Protein 4DB5 (pdb70)

Foldseek 3Di:
DWKWKADLPPGGIDTVVPCDQAWAADDGQKIFGAAWAKKKKKWKWAWDPPDDDDFQWWKFWDKPRHGPDIDRDRPGIDMDIDIDGDDGGIMIGIGTSDPRGTDSNRIMMMMDGDDRDPVRD

Radius of gyration: 14.42 Å; Cα contacts (8 Å, |Δi|>4): 332; chains: 1; bounding box: 30×48×24 Å

Sequence (121 aa):
ACVAKFGPLPSKWQMMEPPKPSCVNNKISDWKLKILQNGLYIIYYGQVAPDPTYKKGFAPFEVQLCKKNKEAIQTTLTNNSKIQNLGGIYEFDDAGDIIELRRFNSDDQVLKNNTYWGIVLLVVTPQFSSS

InterPro domains:
  IPR006052 Tumour necrosis factor domain [PS50049] (84-210)
  IPR008983 Tumour necrosis factor-like domain superfamily [G3DSA:2.60.120.40] (93-217)
  IPR008983 Tumour necrosis factor-like domain superfamily [SSF49842] (99-210)
  IPR042380 Tumor necrosis factor ligand superfamily member 18 [PTHR15267] (40-217)

Organism: Oryctolagus cuniculus (NCBI:txid9986)

Structure (mmCIF, N/CA/C/O backbone):
data_4DB5
#
_entry.id   4DB5
#
_cell.length_a   127.047
_cell.length_b   127.047
_cell.length_c   127.047
_cell.angle_alpha   90.00
_cell.angle_beta   90.00
_cell.angle_gamma   90.00
#
_symmetry.space_group_name_H-M   'F 2 3'
#
loop_
_entity.id
_entity.type
_entity.pdbx_description
1 polymer 'Tumor necrosis factor ligand superfamily member 18'
2 non-polymer 2-[3-(2-HYDROXY-1,1-DIHYDROXYMETHYL-ETHYLAMINO)-PROPYLAMINO]-2-HYDROXYMETHYL-PROPANE-1,3-DIOL
3 water water
#
loop_
_atom_site.group_PDB
_atom_site.id
_atom_site.type_symbol
_atom_site.label_atom_id
_atom_site.label_alt_id
_atom_site.label_comp_id
_atom_site.label_asym_id
_atom_site.label_entity_id
_atom_site.label_seq_id
_atom_site.pdbx_PDB_ins_code
_atom_site.Cartn_x
_atom_site.Cartn_y
_atom_site.Cartn_z
_atom_site.occupancy
_atom_site.B_iso_or_equiv
_atom_site.auth_seq_id
_atom_site.auth_comp_id
_atom_site.auth_asym_id
_atom_site.auth_atom_id
_atom_site.pdbx_PDB_model_num
ATOM 1 N N . ALA A 1 5 ? -1.018 -10.401 -7.041 1.00 35.31 5 ALA A N 1
ATOM 2 C CA . ALA A 1 5 ? -0.219 -11.092 -8.046 1.00 38.13 5 ALA A CA 1
ATOM 3 C C . ALA A 1 5 ? -1.085 -11.953 -8.964 1.00 37.21 5 ALA A C 1
ATOM 4 O O . ALA A 1 5 ? -2.285 -12.108 -8.744 1.00 41.01 5 ALA A O 1
ATOM 6 N N . CYS A 1 6 ? -0.465 -12.502 -10.002 1.00 17.90 6 CYS A N 1
ATOM 7 C CA . CYS A 1 6 ? -1.131 -13.440 -10.901 1.00 16.45 6 CYS A CA 1
ATOM 8 C C . CYS A 1 6 ? -0.158 -14.549 -11.261 1.00 14.98 6 CYS A C 1
ATOM 9 O O . CYS A 1 6 ? 0.826 -14.319 -11.980 1.00 14.76 6 CYS A O 1
ATOM 12 N N . VAL A 1 7 ? -0.428 -15.742 -10.751 1.00 13.37 7 VAL A N 1
ATOM 13 C CA . VAL A 1 7 ? 0.458 -16.884 -10.937 1.00 11.87 7 VAL A CA 1
ATOM 14 C C . VAL A 1 7 ? -0.340 -18.136 -11.290 1.00 11.20 7 VAL A C 1
ATOM 15 O O . VAL A 1 7 ? -1.506 -18.266 -10.908 1.00 12.90 7 VAL A O 1
ATOM 19 N N . ALA A 1 8 ? 0.275 -19.060 -12.020 1.00 9.87 8 ALA A N 1
ATOM 20 C CA . ALA A 1 8 ? -0.377 -20.320 -12.351 1.00 9.35 8 ALA A CA 1
ATOM 21 C C . ALA A 1 8 ? 0.674 -21.405 -12.447 1.00 10.95 8 ALA A C 1
ATOM 22 O O . ALA A 1 8 ? 1.813 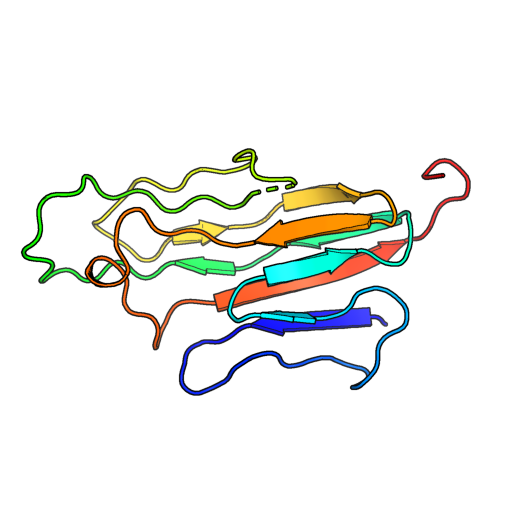-21.128 -12.799 1.00 12.60 8 ALA A O 1
ATOM 24 N N . LYS A 1 9 ? 0.284 -22.629 -12.118 1.00 9.32 9 LYS A N 1
ATOM 25 C CA . LYS A 1 9 ? 1.164 -23.786 -12.225 1.00 10.08 9 LYS A CA 1
ATOM 26 C C . LYS A 1 9 ? 0.352 -24.972 -12.711 1.00 7.94 9 LYS A C 1
ATOM 27 O O . LYS A 1 9 ? -0.764 -25.212 -12.239 1.00 9.84 9 LYS A O 1
ATOM 33 N N . PHE A 1 10 ? 0.902 -25.713 -13.661 1.00 9.17 10 PHE A N 1
ATOM 34 C CA . PHE A 1 10 ? 0.298 -26.984 -14.031 1.00 10.24 10 PHE A CA 1
ATOM 35 C C . PHE A 1 10 ? 1.137 -28.131 -13.507 1.00 9.83 10 PHE A C 1
ATOM 36 O O . PHE A 1 10 ? 2.340 -28.203 -13.774 1.00 10.10 10 PHE A O 1
ATOM 44 N N . GLY A 1 11 ? 0.494 -29.041 -12.787 1.00 9.69 11 GLY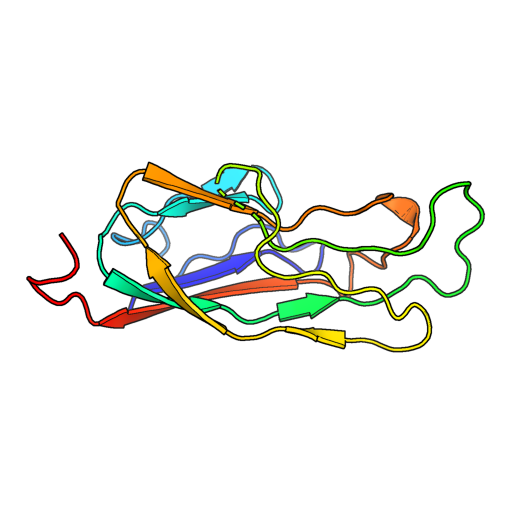 A N 1
ATOM 45 C CA . GLY A 1 11 ? 1.174 -30.220 -12.282 1.00 11.53 11 GLY A CA 1
ATOM 46 C C . GLY A 1 11 ? 1.977 -29.969 -11.015 1.00 12.20 11 GLY A C 1
ATOM 47 O O . GLY A 1 11 ? 1.852 -28.920 -10.379 1.00 12.45 11 GLY A O 1
ATOM 48 N N . PRO A 1 12 ? 2.798 -30.948 -10.610 1.00 11.68 12 PRO A N 1
ATOM 49 C CA . PRO A 1 12 ? 2.889 -32.267 -11.244 1.00 10.47 12 PRO A CA 1
ATOM 50 C C . PRO A 1 12 ? 1.618 -33.084 -11.019 1.00 12.63 12 PRO A C 1
ATOM 51 O O . PRO A 1 12 ? 0.900 -32.849 -10.034 1.00 13.13 12 PRO A O 1
ATOM 55 N N . LEU A 1 13 ? 1.337 -34.020 -11.923 1.00 12.37 13 LEU A N 1
ATOM 56 C CA . LEU A 1 13 ? 0.170 -34.883 -11.762 1.00 14.43 13 LEU A CA 1
ATOM 57 C C . LEU A 1 13 ? 0.291 -35.573 -10.404 1.00 16.83 13 LEU A C 1
ATOM 58 O O . LEU A 1 13 ? 1.392 -35.910 -9.972 1.00 18.10 13 LEU A O 1
ATOM 63 N N . PRO A 1 14 ? -0.840 -35.794 -9.718 1.00 17.07 14 PRO A N 1
ATO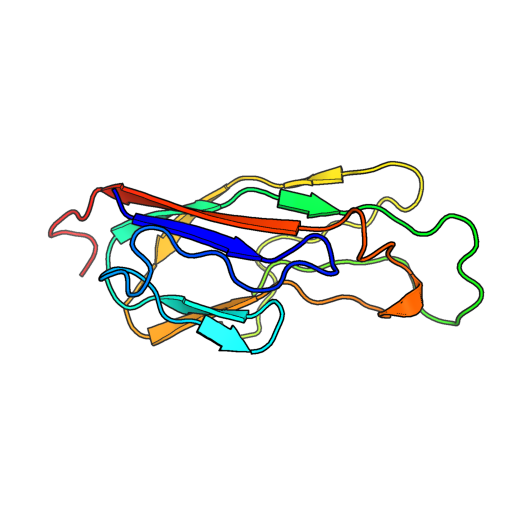M 64 C CA . PRO A 1 14 ? -2.217 -35.616 -10.197 1.00 17.79 14 PRO A CA 1
ATOM 65 C C . PRO A 1 14 ? -2.770 -34.191 -10.146 1.00 14.32 14 PRO A C 1
ATOM 66 O O . PRO A 1 14 ? -3.925 -34.005 -10.536 1.00 19.57 14 PRO A O 1
ATOM 70 N N . SER A 1 15 ? -1.991 -33.218 -9.682 1.00 14.31 15 SER A N 1
ATOM 71 C CA . SER A 1 15 ? -2.453 -31.834 -9.747 1.00 12.80 15 SER A CA 1
ATOM 72 C C . SER A 1 15 ? -2.535 -31.378 -11.199 1.00 13.46 15 SER A C 1
ATOM 73 O O . SER A 1 15 ? -1.686 -31.739 -12.027 1.00 13.79 15 SER A O 1
ATOM 76 N N . LYS A 1 16 ? -3.572 -30.606 -11.509 1.00 14.13 16 LYS A N 1
ATOM 77 C CA . LYS A 1 16 ? -3.750 -30.034 -12.842 1.00 12.47 16 LYS A CA 1
ATOM 78 C C . LYS A 1 16 ? -3.422 -28.540 -12.782 1.00 12.29 16 LYS A C 1
ATOM 79 O O . LYS A 1 16 ? -2.379 -28.167 -12.259 1.00 11.98 16 LYS A O 1
ATOM 85 N N . TRP A 1 17 ? -4.286 -27.681 -13.308 1.00 11.58 17 TRP A N 1
ATOM 86 C CA . TRP A 1 17 ? -4.012 -26.246 -13.248 1.00 11.02 17 TRP A CA 1
ATOM 87 C C . TRP A 1 17 ? -4.327 -25.696 -11.868 1.00 11.43 17 TRP A C 1
ATOM 88 O O . TRP A 1 17 ? -5.410 -25.920 -11.333 1.00 15.36 17 TRP A O 1
ATOM 99 N N . GLN A 1 18 ? -3.359 -24.983 -11.305 1.00 10.53 18 GLN A N 1
ATOM 100 C CA . GLN A 1 18 ? -3.485 -24.330 -10.012 1.00 10.32 18 GLN A CA 1
ATOM 101 C C . GLN A 1 18 ? -3.259 -22.846 -10.266 1.00 10.66 18 GLN A C 1
ATOM 102 O O . GLN A 1 18 ? -2.155 -22.419 -10.602 1.00 11.79 18 GLN A O 1
ATOM 108 N N A MET A 1 19 ? -4.309 -22.064 -10.082 0.40 12.20 19 MET A N 1
ATOM 109 N N B MET A 1 19 ? -4.323 -22.061 -10.158 0.60 12.38 19 MET A N 1
ATOM 110 C CA A MET A 1 19 ? -4.286 -20.661 -10.448 0.40 13.11 19 MET A CA 1
ATOM 111 C CA B MET A 1 19 ? -4.244 -20.635 -10.458 0.60 12.34 19 MET A CA 1
ATOM 112 C C A MET A 1 19 ? -4.495 -19.830 -9.194 0.40 12.61 19 MET A C 1
ATOM 113 C C B MET A 1 19 ? -4.511 -19.811 -9.219 0.60 12.17 19 MET A C 1
ATOM 114 O O A MET A 1 19 ? -5.360 -20.144 -8.377 0.40 14.95 19 MET A O 1
ATOM 115 O O B MET A 1 19 ? -5.438 -20.095 -8.458 0.60 12.89 19 MET A O 1
ATOM 124 N N . GLU A 1 20 ? -3.692 -18.784 -9.028 1.00 12.41 20 GLU A N 1
ATOM 125 C CA . GLU A 1 20 ? -3.831 -17.879 -7.890 1.00 15.23 20 GLU A CA 1
ATOM 126 C C . GLU A 1 20 ? -3.769 -16.438 -8.395 1.00 14.72 20 GLU A C 1
ATOM 127 O O . GLU A 1 20 ? -2.747 -16.011 -8.930 1.00 14.43 20 GLU A O 1
ATOM 133 N N . PRO A 1 21 ? -4.876 -15.692 -8.284 1.00 16.26 21 PRO A N 1
ATOM 134 C CA . PRO A 1 21 ? -6.179 -16.122 -7.769 1.00 17.45 21 PRO A CA 1
ATOM 135 C C . PRO A 1 21 ? -6.840 -17.132 -8.707 1.00 16.93 21 PRO A C 1
ATOM 136 O O . PRO A 1 21 ? -6.424 -17.246 -9.850 1.00 18.84 21 PRO A O 1
ATOM 140 N N . PRO A 1 22 ? -7.846 -17.880 -8.214 1.00 16.67 22 PRO A N 1
ATOM 141 C CA . PRO A 1 22 ? -8.472 -19.005 -8.924 1.00 19.71 22 PRO A CA 1
ATOM 142 C C . PRO A 1 22 ? -9.028 -18.695 -10.306 1.00 27.53 22 PRO A C 1
ATOM 143 O O . PRO A 1 22 ? -9.028 -19.575 -11.167 1.00 39.63 22 PRO A O 1
ATOM 147 N N . LYS A 1 23 ? -9.542 -17.487 -10.492 1.00 24.84 23 LYS A N 1
ATOM 148 C CA . LYS A 1 23 ? -9.886 -17.005 -11.825 1.00 32.00 23 LYS A CA 1
ATOM 149 C C . LYS A 1 23 ? -9.071 -15.744 -12.100 1.00 26.81 23 LYS A C 1
ATOM 150 O O . LYS A 1 23 ? -9.562 -14.623 -11.949 1.00 33.39 23 LYS A O 1
ATOM 156 N N . PRO A 1 24 ? -7.803 -15.927 -12.496 1.00 29.15 24 PRO A N 1
ATOM 157 C CA . PRO A 1 24 ? -6.880 -14.792 -12.561 1.00 29.65 24 PRO A CA 1
ATOM 158 C C . PRO A 1 24 ? -7.113 -13.914 -13.787 1.00 27.44 24 PRO A C 1
ATOM 159 O O . PRO A 1 24 ? -7.606 -14.380 -14.811 1.00 26.60 24 PRO A O 1
ATOM 163 N N . SER A 1 25 ? -6.747 -12.647 -13.675 1.00 26.92 25 SER A N 1
ATOM 164 C CA . SER A 1 25 ? -6.955 -11.717 -14.764 1.00 30.70 25 SER A CA 1
ATOM 165 C C . SER A 1 25 ? -5.985 -11.974 -15.903 1.00 24.37 25 SER A C 1
ATOM 166 O O . SER A 1 25 ? -6.274 -11.640 -17.048 1.00 26.75 25 SER A O 1
ATOM 169 N N . CYS A 1 26 ? -4.833 -12.564 -15.599 1.00 20.65 26 CYS A N 1
ATOM 170 C CA . CYS A 1 26 ? -3.743 -12.544 -16.564 1.00 23.53 26 CYS A CA 1
ATOM 171 C C . CYS A 1 26 ? -3.708 -13.729 -17.518 1.00 19.41 26 CYS A C 1
ATOM 172 O O . CYS A 1 26 ? -3.191 -13.607 -18.632 1.00 18.78 26 CYS A O 1
ATOM 175 N N . VAL A 1 27 ? -4.257 -14.863 -17.097 1.00 15.39 27 VAL A N 1
ATOM 176 C CA . VAL A 1 27 ? -4.204 -16.075 -17.920 1.00 13.70 27 VAL A CA 1
ATOM 177 C C . VAL A 1 27 ? -5.487 -16.880 -17.786 1.00 16.50 27 VAL A C 1
ATOM 178 O O . VAL A 1 27 ? -6.242 -16.716 -16.825 1.00 18.34 27 VAL A O 1
ATOM 182 N N A ASN A 1 28 ? -5.756 -17.733 -18.765 0.43 13.94 28 ASN A N 1
ATOM 183 N N B ASN A 1 28 ? -5.719 -17.753 -18.764 0.57 13.91 28 ASN A N 1
ATOM 184 C CA A ASN A 1 28 ? -6.839 -18.691 -18.632 0.43 15.69 28 ASN A CA 1
ATOM 185 C CA B ASN A 1 28 ? -6.845 -18.676 -18.744 0.57 15.83 28 ASN A CA 1
ATOM 186 C C A ASN A 1 28 ? -6.365 -20.051 -19.086 0.43 14.05 28 ASN A C 1
ATOM 187 C C B ASN A 1 28 ? -6.364 -20.068 -19.116 0.57 13.92 28 ASN A C 1
ATOM 188 O O A ASN A 1 28 ? -5.686 -20.179 -20.103 0.43 14.91 28 ASN A O 1
ATOM 189 O O B ASN A 1 28 ? -5.668 -20.236 -20.116 0.57 14.68 28 ASN A O 1
ATOM 198 N N . LYS A 1 29 ? -6.712 -21.074 -18.321 1.00 16.37 29 LYS A N 1
ATOM 199 C CA . LYS A 1 29 ? -6.327 -22.426 -18.673 1.00 16.82 29 LYS A CA 1
ATOM 200 C C . LYS A 1 29 ? -7.118 -22.852 -19.904 1.00 14.64 29 LYS A C 1
ATOM 201 O O . LYS A 1 29 ? -8.267 -22.436 -20.093 1.00 18.16 29 LYS A O 1
ATOM 207 N N . ILE A 1 30 ? -6.482 -23.639 -20.765 1.00 13.32 30 ILE A N 1
ATOM 208 C CA . ILE A 1 30 ? -7.163 -24.195 -21.936 1.00 15.56 30 ILE A CA 1
ATOM 209 C C . ILE A 1 30 ? -7.367 -25.696 -21.774 1.00 17.43 30 ILE A C 1
ATOM 210 O O . ILE A 1 30 ? -8.487 -26.201 -21.896 1.00 19.07 30 ILE A O 1
ATOM 215 N N . SER A 1 31 ? -6.279 -26.407 -21.502 1.00 13.91 31 SER A N 1
ATOM 216 C CA . SER A 1 31 ? -6.323 -27.851 -21.327 1.00 14.41 31 SER A CA 1
ATOM 217 C C . SER A 1 31 ? -5.075 -28.251 -20.564 1.00 12.14 31 SER A C 1
ATOM 218 O O . SER A 1 31 ? -4.277 -27.381 -20.214 1.00 12.03 31 SER A O 1
ATOM 221 N N . ASP A 1 32 ? -4.884 -29.538 -20.295 1.00 12.88 32 ASP A N 1
ATOM 222 C CA . ASP A 1 32 ? -3.696 -29.943 -19.544 1.00 12.02 32 ASP A CA 1
ATOM 223 C C . ASP A 1 32 ? -2.428 -29.425 -20.234 1.00 11.36 32 ASP A C 1
ATOM 224 O O . ASP A 1 32 ? -2.292 -29.527 -21.455 1.00 12.26 32 ASP A O 1
ATOM 229 N N . TRP A 1 33 ? -1.529 -28.831 -19.444 1.00 9.40 33 TRP A N 1
ATOM 230 C CA . TRP A 1 33 ? -0.240 -28.303 -19.920 1.00 9.35 33 TRP A CA 1
ATOM 231 C C . TRP A 1 33 ? -0.312 -27.024 -20.753 1.00 9.22 33 TRP A C 1
ATOM 232 O O . TRP A 1 33 ? 0.727 -26.511 -21.148 1.00 9.22 33 TRP A O 1
ATOM 243 N N . LYS A 1 34 ? -1.514 -26.496 -20.987 1.00 8.53 34 LYS A N 1
ATOM 244 C CA . LYS A 1 34 ? -1.718 -25.399 -21.944 1.00 9.36 34 LYS A CA 1
ATOM 245 C C . LYS A 1 34 ? -2.553 -24.251 -21.379 1.00 10.65 34 LYS A C 1
ATOM 246 O O . LYS A 1 34 ? -3.633 -24.469 -20.812 1.00 11.28 34 LYS A O 1
ATOM 252 N N . LEU A 1 35 ? -2.068 -23.022 -21.542 1.00 9.47 35 LEU A N 1
ATOM 253 C CA . LEU A 1 35 ? -2.862 -21.862 -21.153 1.00 11.80 35 LEU A CA 1
ATOM 254 C C . LEU A 1 35 ? -2.849 -20.774 -22.214 1.00 11.18 35 LEU A C 1
ATOM 255 O O . LEU A 1 35 ? -2.078 -20.829 -23.168 1.00 11.09 35 LEU A O 1
ATOM 260 N N . LYS A 1 36 ? -3.714 -19.791 -22.028 1.00 10.57 36 LYS A N 1
ATOM 261 C CA . LYS A 1 36 ? -3.798 -18.631 -22.901 1.00 10.36 36 LYS A CA 1
ATOM 262 C C . LYS A 1 36 ? -3.483 -17.377 -22.100 1.00 10.88 36 LYS A C 1
ATOM 263 O O . LYS A 1 36 ? -3.988 -17.193 -20.999 1.00 12.39 36 LYS A O 1
ATOM 269 N N . ILE A 1 37 ? -2.630 -16.526 -22.656 1.00 9.51 37 ILE A N 1
ATOM 270 C CA . ILE A 1 37 ? -2.330 -15.232 -22.061 1.00 9.52 37 ILE A CA 1
ATOM 271 C C . ILE A 1 37 ? -3.493 -14.290 -22.315 1.00 11.55 37 ILE A C 1
ATOM 272 O O . ILE A 1 37 ? -3.967 -14.182 -23.450 1.00 13.11 37 ILE A O 1
ATOM 277 N N . LEU A 1 38 ? -3.967 -13.608 -21.270 1.00 11.07 38 LEU A N 1
ATOM 278 C CA . LEU A 1 38 ? -5.071 -12.654 -21.415 1.00 12.15 38 LEU A CA 1
ATOM 279 C C . LEU A 1 38 ? -4.589 -11.208 -21.343 1.00 14.44 38 LEU A C 1
ATOM 280 O O . LEU A 1 38 ? -5.213 -10.307 -21.905 1.00 16.59 38 LEU A O 1
ATOM 285 N N . GLN A 1 39 ? -3.485 -10.990 -20.640 1.00 12.79 39 GLN A N 1
ATOM 286 C CA . GLN A 1 39 ? -3.000 -9.637 -20.373 1.00 16.06 39 GLN A CA 1
ATOM 287 C C . GLN A 1 39 ? -1.626 -9.444 -21.007 1.00 13.48 39 GLN A C 1
ATOM 288 O O . GLN A 1 39 ? -0.710 -10.235 -20.770 1.00 13.69 39 GLN A O 1
ATOM 294 N N . ASN A 1 40 ? -1.472 -8.411 -21.826 1.00 14.48 40 ASN A N 1
ATOM 295 C CA . ASN A 1 40 ? -0.154 -8.101 -22.366 1.00 12.80 40 ASN A CA 1
ATOM 296 C C . ASN A 1 40 ? 0.786 -7.737 -21.237 1.00 11.54 40 ASN A C 1
ATOM 297 O O . ASN A 1 40 ? 0.419 -7.017 -20.310 1.00 13.33 40 ASN A O 1
ATOM 302 N N . GLY A 1 41 ? 2.003 -8.259 -21.286 1.00 10.68 41 GLY A N 1
ATOM 303 C CA . GLY A 1 41 ? 2.955 -7.907 -20.249 1.00 11.89 41 GLY A CA 1
ATOM 304 C C . GLY A 1 41 ? 4.185 -8.773 -20.246 1.00 8.74 41 GLY A C 1
ATOM 305 O O . GLY A 1 41 ? 4.413 -9.536 -21.182 1.00 8.92 41 GLY A O 1
ATOM 306 N N . LEU A 1 42 ? 4.980 -8.629 -19.193 1.00 8.68 42 LEU A N 1
ATOM 307 C CA . LEU A 1 42 ? 6.206 -9.394 -19.028 1.00 8.39 42 LEU A CA 1
ATOM 308 C C . LEU A 1 42 ? 5.938 -10.497 -18.026 1.00 9.63 42 LEU A C 1
ATOM 309 O O . LEU A 1 42 ? 5.490 -10.234 -16.907 1.00 10.50 42 LEU A O 1
ATOM 314 N N . TYR A 1 43 ? 6.214 -11.728 -18.443 1.00 8.92 43 TYR A N 1
ATOM 315 C CA . TYR A 1 43 ? 5.952 -12.929 -17.654 1.00 8.47 43 TYR A CA 1
ATOM 316 C C . TYR A 1 43 ? 7.233 -13.698 -17.400 1.00 9.69 43 TYR A C 1
ATOM 317 O O . TYR A 1 43 ? 8.095 -13.796 -18.279 1.00 10.05 43 TYR A O 1
ATOM 326 N N . ILE A 1 44 ? 7.355 -14.264 -16.204 1.00 7.73 44 ILE A N 1
ATOM 327 C CA . ILE A 1 44 ? 8.415 -15.226 -15.927 1.00 8.41 44 ILE A CA 1
ATOM 328 C C . ILE A 1 44 ? 7.816 -16.621 -15.973 1.00 8.98 44 ILE A C 1
ATOM 329 O O . ILE A 1 44 ? 6.807 -16.895 -15.332 1.00 10.38 44 ILE A O 1
ATOM 334 N N . ILE A 1 45 ? 8.414 -17.489 -16.778 1.00 8.56 45 ILE A N 1
ATOM 335 C CA . ILE A 1 45 ? 8.027 -18.892 -16.832 1.00 8.27 45 ILE A CA 1
ATOM 336 C C . ILE A 1 45 ? 9.042 -19.694 -16.038 1.00 9.00 45 ILE A C 1
ATOM 337 O O . ILE A 1 45 ? 10.230 -19.384 -16.035 1.00 10.07 45 ILE A O 1
ATOM 342 N N . TYR A 1 46 ? 8.570 -20.721 -15.343 1.00 7.42 46 TYR A N 1
ATOM 343 C CA A TYR A 1 46 ? 9.467 -21.634 -14.656 0.50 9.17 46 TYR A CA 1
ATOM 344 C CA B TYR A 1 46 ? 9.467 -21.634 -14.656 0.50 9.17 46 TYR A CA 1
ATOM 345 C C . TYR A 1 46 ? 8.930 -23.044 -14.811 1.00 8.34 46 TYR A C 1
ATOM 346 O O A TYR A 1 46 ? 7.793 -23.252 -15.242 0.50 9.47 46 TYR A O 1
ATOM 347 O O B TYR A 1 46 ? 7.793 -23.252 -15.242 0.50 9.47 46 TYR A O 1
ATOM 360 N N . GLY A 1 47 ? 9.743 -24.034 -14.471 1.00 9.36 47 GLY A N 1
ATOM 361 C CA . GLY A 1 47 ? 9.264 -25.384 -14.583 1.00 11.67 47 GLY A CA 1
ATOM 362 C C . GLY A 1 47 ? 10.330 -26.391 -14.333 1.00 10.13 47 GLY A C 1
ATOM 363 O O . GLY A 1 47 ? 11.497 -26.060 -14.122 1.00 10.34 47 GLY A O 1
ATOM 364 N N . GLN A 1 48 ? 9.903 -27.641 -14.382 1.00 8.35 48 GLN A N 1
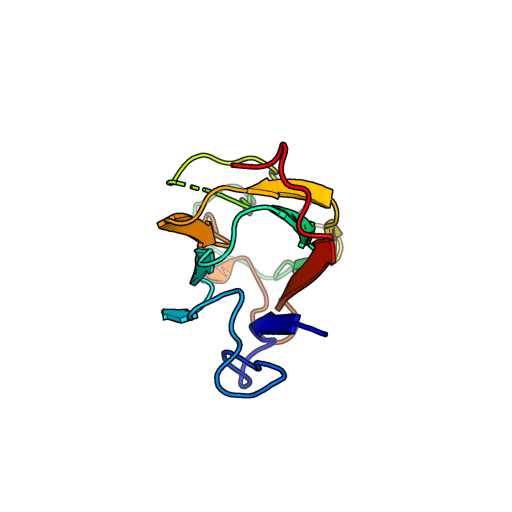ATOM 365 C CA . GLN A 1 48 ? 10.762 -28.755 -14.094 1.00 9.98 48 GLN A CA 1
ATOM 366 C C . GLN A 1 48 ? 10.332 -29.900 -14.986 1.00 10.70 48 GLN A C 1
ATOM 367 O O . GLN A 1 48 ? 9.150 -30.236 -15.034 1.00 10.88 48 GLN A O 1
ATOM 373 N N . VAL A 1 49 ? 11.280 -30.498 -15.699 1.00 8.93 49 VAL A N 1
ATOM 374 C CA . VAL A 1 49 ? 10.996 -31.636 -16.571 1.00 9.38 49 VAL A CA 1
ATOM 375 C C . VAL A 1 49 ? 11.774 -32.847 -16.077 1.00 10.92 49 VAL A C 1
ATOM 376 O O . VAL A 1 49 ? 13.008 -32.825 -16.019 1.00 10.58 49 VAL A O 1
ATOM 380 N N . ALA A 1 50 ? 11.049 -33.894 -15.691 1.00 9.50 50 ALA A N 1
ATOM 381 C CA . ALA A 1 50 ? 11.656 -35.092 -15.124 1.00 9.22 50 ALA A CA 1
ATOM 382 C C . ALA A 1 50 ? 11.599 -36.218 -16.143 1.00 10.82 50 ALA A C 1
ATOM 383 O O . ALA A 1 50 ? 10.520 -36.725 -16.442 1.00 10.23 50 ALA A O 1
ATOM 385 N N . PRO A 1 51 ? 12.752 -36.609 -16.703 1.00 9.69 51 PRO A N 1
ATOM 386 C CA . PRO A 1 51 ? 12.730 -37.710 -17.672 1.00 10.16 51 PRO A CA 1
ATOM 387 C C . PRO A 1 51 ? 12.402 -39.029 -16.998 1.00 11.39 51 PRO A C 1
ATOM 388 O O . PRO A 1 51 ? 12.752 -39.256 -15.829 1.00 13.31 51 PRO A O 1
ATOM 392 N N . ASP A 1 52 ? 11.731 -39.906 -17.736 1.00 10.12 52 ASP A N 1
ATOM 393 C CA . ASP A 1 52 ? 11.526 -41.268 -17.275 1.00 10.55 52 ASP A CA 1
ATOM 394 C C . ASP A 1 52 ? 12.735 -42.093 -17.715 1.00 12.55 52 ASP A C 1
ATOM 395 O O . ASP A 1 52 ? 12.925 -42.321 -18.912 1.00 13.00 52 ASP A O 1
ATOM 400 N N . PRO A 1 53 ? 13.556 -42.551 -16.751 1.00 10.33 53 PRO A N 1
ATOM 401 C CA . PRO A 1 53 ? 14.784 -43.276 -17.102 1.00 11.84 53 PRO A CA 1
ATOM 402 C C . PRO A 1 53 ? 14.518 -44.706 -17.561 1.00 14.34 53 PRO A C 1
ATOM 403 O O . PRO A 1 53 ? 15.476 -45.431 -17.841 1.00 15.99 53 PRO A O 1
ATOM 407 N N . THR A 1 54 ? 13.248 -45.107 -17.633 1.00 12.72 54 THR A N 1
ATOM 408 C CA . THR A 1 54 ? 12.890 -46.436 -18.124 1.00 12.71 54 THR A CA 1
ATOM 409 C C . THR A 1 54 ? 12.056 -46.379 -19.398 1.00 11.59 54 THR A C 1
ATOM 410 O O . THR A 1 54 ? 11.382 -47.346 -19.751 1.00 13.23 54 THR A O 1
ATOM 414 N N . TYR A 1 55 ? 12.118 -45.252 -20.099 1.00 12.91 55 TYR A N 1
ATOM 415 C CA . TYR A 1 55 ? 11.370 -45.075 -21.347 1.00 12.30 55 TYR A CA 1
ATOM 416 C C . TYR A 1 55 ? 11.715 -46.123 -22.403 1.00 12.21 55 TYR A C 1
ATOM 417 O O . TYR A 1 55 ? 12.889 -46.354 -22.703 1.00 14.69 55 TYR A O 1
ATOM 426 N N A LYS A 1 56 ? 10.690 -46.749 -22.985 0.58 11.38 56 LYS A N 1
ATOM 427 N N B LYS A 1 56 ? 10.688 -46.743 -22.982 0.42 11.58 56 LYS A N 1
ATOM 428 C CA A LYS A 1 56 ? 10.911 -47.832 -23.941 0.58 12.26 56 LYS A CA 1
ATOM 429 C CA B LYS A 1 56 ? 10.906 -47.827 -23.932 0.42 12.40 56 LYS A CA 1
ATOM 430 C C A LYS A 1 56 ? 10.323 -47.611 -25.338 0.58 15.13 56 LYS A C 1
ATOM 431 C C B LYS A 1 56 ? 10.274 -47.612 -25.313 0.42 14.46 56 LYS A C 1
ATOM 432 O O A LYS A 1 56 ? 10.078 -48.580 -26.070 0.58 15.35 56 LYS A O 1
ATOM 433 O O B LYS A 1 56 ? 9.948 -48.582 -26.005 0.42 18.69 56 LYS A O 1
ATOM 444 N N . GLY A 1 57 ? 10.141 -46.358 -25.722 1.00 11.64 57 GLY A N 1
ATOM 445 C CA . GLY A 1 57 ? 9.513 -46.017 -26.993 1.00 11.08 57 GLY A CA 1
ATOM 446 C C . GLY A 1 57 ? 10.455 -45.535 -28.082 1.00 10.21 57 GLY A C 1
ATOM 447 O O . GLY A 1 57 ? 11.677 -45.666 -27.959 1.00 11.73 57 GLY A O 1
ATOM 448 N N . PHE A 1 58 ? 9.889 -44.967 -29.143 1.00 10.25 58 PHE A N 1
ATOM 449 C CA . PHE A 1 58 ? 10.625 -44.657 -30.368 1.00 11.32 58 PHE A CA 1
ATOM 450 C C . PHE A 1 58 ? 11.219 -43.257 -30.423 1.00 11.23 58 PHE A C 1
ATOM 451 O O . PHE A 1 58 ? 12.114 -43.002 -31.230 1.00 14.25 58 PHE A O 1
ATOM 459 N N . ALA A 1 59 ? 10.722 -42.348 -29.595 1.00 10.62 59 ALA A N 1
ATOM 460 C CA . ALA A 1 59 ? 11.041 -40.935 -29.786 1.00 11.13 59 ALA A CA 1
ATOM 461 C C . ALA A 1 59 ? 12.334 -40.522 -29.101 1.00 11.47 59 ALA A C 1
ATOM 462 O O . ALA A 1 59 ? 12.593 -40.908 -27.963 1.00 11.43 59 ALA A O 1
ATOM 464 N N . PRO A 1 60 ? 13.136 -39.703 -29.788 1.00 10.36 60 PRO A N 1
ATOM 465 C CA . PRO A 1 60 ? 14.228 -39.033 -29.078 1.00 11.28 60 PRO A CA 1
ATOM 466 C C . PRO A 1 60 ? 13.667 -38.204 -27.934 1.00 9.67 60 PRO A C 1
ATOM 467 O O . PRO A 1 60 ? 12.526 -37.736 -27.983 1.00 9.62 60 PRO A O 1
ATOM 471 N N . PHE A 1 61 ? 14.461 -38.015 -26.889 1.00 9.26 61 PHE A N 1
ATOM 472 C CA . PHE A 1 61 ? 13.985 -37.216 -25.779 1.00 9.30 61 PHE A CA 1
ATOM 473 C C . PHE A 1 61 ? 13.971 -35.732 -26.118 1.00 9.86 61 PHE A C 1
ATOM 474 O O . PHE A 1 61 ? 15.017 -35.143 -26.408 1.00 11.81 61 PHE A O 1
ATOM 482 N N . GLU A 1 62 ? 12.791 -35.129 -26.060 1.00 8.83 62 GLU A N 1
ATOM 483 C CA . GLU A 1 62 ? 12.679 -33.695 -26.259 1.00 10.59 62 GLU A CA 1
ATOM 484 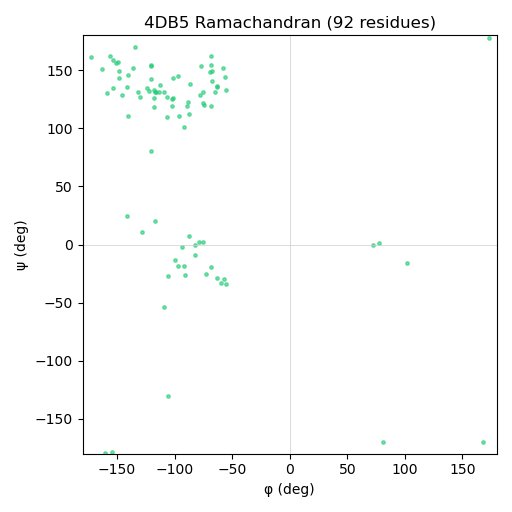C C . GLU A 1 62 ? 11.396 -33.181 -25.653 1.00 10.32 62 GLU A C 1
ATOM 485 O O . GLU A 1 62 ? 10.324 -33.727 -25.894 1.00 11.06 62 GLU A O 1
ATOM 491 N N . VAL A 1 63 ? 11.515 -32.123 -24.862 1.00 8.26 63 VAL A N 1
ATOM 492 C CA . VAL A 1 63 ? 10.355 -31.448 -24.319 1.00 9.92 63 VAL A CA 1
ATOM 493 C C . VAL A 1 63 ? 10.434 -29.996 -24.763 1.00 11.99 63 VAL A C 1
ATOM 494 O O . VAL A 1 63 ? 11.493 -29.382 -24.697 1.00 11.30 63 VAL A O 1
ATOM 498 N N . GLN A 1 64 ? 9.329 -29.470 -25.280 1.00 9.45 64 GLN A N 1
ATOM 499 C CA . GLN A 1 64 ? 9.320 -28.112 -25.816 1.00 10.04 64 GLN A CA 1
ATOM 500 C C . GLN A 1 64 ? 8.380 -27.211 -25.025 1.00 10.44 64 GLN A C 1
ATOM 501 O O . GLN A 1 64 ? 7.228 -27.562 -24.784 1.00 11.64 64 GLN A O 1
ATOM 507 N N . LEU A 1 65 ? 8.870 -26.039 -24.636 1.00 8.07 65 LEU A N 1
ATOM 508 C CA . LEU A 1 65 ? 7.997 -24.961 -24.202 1.00 7.46 65 LEU A CA 1
ATOM 509 C C . LEU A 1 65 ? 7.631 -24.172 -25.453 1.00 7.86 65 LEU A C 1
ATOM 510 O O . LEU A 1 65 ? 8.516 -23.703 -26.183 1.00 8.97 65 LEU A O 1
ATOM 515 N N . CYS A 1 66 ? 6.336 -24.050 -25.728 1.00 9.23 66 CYS A N 1
ATOM 516 C CA . CYS A 1 66 ? 5.895 -23.465 -26.995 1.00 8.84 66 CYS A CA 1
ATOM 517 C C . CYS A 1 66 ? 5.059 -22.216 -26.834 1.00 9.76 66 CYS A C 1
ATOM 518 O O . CYS A 1 66 ? 4.274 -22.100 -25.895 1.00 9.81 66 CYS A O 1
ATOM 521 N N B LYS A 1 67 ? 5.230 -21.295 -27.774 0.61 7.83 67 LYS A N 1
ATOM 522 N N C LYS A 1 67 ? 5.256 -21.272 -27.748 0.39 8.58 67 LYS A N 1
ATOM 523 C CA B LYS A 1 67 ? 4.396 -20.104 -27.894 0.61 8.80 67 LYS A CA 1
ATOM 524 C CA C LYS A 1 67 ? 4.381 -20.111 -27.884 0.39 8.98 67 LYS A CA 1
ATOM 525 C C B LYS A 1 67 ? 3.722 -20.185 -29.253 0.61 9.87 67 LYS A C 1
ATOM 526 C C C LYS A 1 67 ? 3.721 -20.184 -29.250 0.39 9.85 67 LYS A C 1
ATOM 527 O O B LYS A 1 67 ? 4.408 -20.220 -30.279 0.61 9.49 67 LYS A O 1
ATOM 528 O O C LYS A 1 67 ? 4.412 -20.190 -30.274 0.39 10.32 67 LYS A O 1
ATOM 539 N N . ASN A 1 68 ? 2.393 -20.237 -29.264 1.00 10.53 68 ASN A N 1
ATOM 540 C CA . ASN A 1 68 ? 1.633 -20.354 -30.513 1.00 10.41 68 ASN A CA 1
ATOM 541 C C . ASN A 1 68 ? 2.151 -21.474 -31.413 1.00 11.18 68 ASN A C 1
ATOM 542 O O . ASN A 1 68 ? 2.336 -21.285 -32.628 1.00 13.38 68 ASN A O 1
ATOM 547 N N . LYS A 1 69 ? 2.397 -22.626 -30.784 1.00 12.00 69 LYS A N 1
ATOM 548 C CA . LYS A 1 69 ? 2.811 -23.869 -31.452 1.00 12.02 69 LYS A CA 1
ATOM 549 C C . LYS A 1 69 ? 4.280 -23.923 -31.874 1.00 14.95 69 LYS A C 1
ATOM 550 O O . LYS A 1 69 ? 4.719 -24.920 -32.437 1.00 19.28 69 LYS A O 1
ATOM 556 N N . GLU A 1 70 ? 5.043 -22.877 -31.576 1.00 10.66 70 GLU A N 1
ATOM 557 C CA . GLU A 1 70 ? 6.477 -22.853 -31.893 1.00 11.02 70 GLU A CA 1
ATOM 558 C C . GLU A 1 70 ? 7.338 -22.949 -30.640 1.00 9.68 70 GLU A C 1
ATOM 559 O O . GLU A 1 70 ? 7.136 -22.203 -29.675 1.00 9.65 70 GLU A O 1
ATOM 565 N N . ALA A 1 71 ? 8.315 -23.846 -30.655 1.00 10.14 71 ALA A N 1
ATOM 566 C CA . ALA A 1 71 ? 9.165 -24.044 -29.480 1.00 9.57 71 ALA A CA 1
ATOM 567 C C . ALA A 1 71 ? 10.062 -22.838 -29.223 1.00 10.26 71 ALA A C 1
ATOM 568 O O . ALA A 1 71 ? 10.896 -22.485 -30.062 1.00 14.49 71 ALA A O 1
ATOM 570 N N . ILE A 1 72 ? 9.907 -22.222 -28.054 1.00 9.93 72 ILE A N 1
ATOM 571 C CA . ILE A 1 72 ? 10.789 -21.142 -27.611 1.00 9.96 72 ILE A CA 1
ATOM 572 C C . ILE A 1 72 ? 11.883 -21.671 -26.677 1.00 10.76 72 ILE A C 1
ATOM 573 O O . ILE A 1 72 ? 12.901 -21.015 -26.471 1.00 13.06 72 ILE A O 1
ATOM 578 N N . GLN A 1 73 ? 11.667 -22.856 -26.112 1.00 10.14 73 GLN A N 1
ATOM 579 C CA . GLN A 1 73 ? 12.746 -23.588 -25.439 1.00 10.53 73 GLN A CA 1
ATOM 580 C C . GLN A 1 73 ? 12.620 -25.065 -25.709 1.00 11.24 73 GLN A C 1
ATOM 581 O O . GLN A 1 73 ? 11.517 -25.588 -25.858 1.00 12.00 73 GLN A O 1
ATOM 587 N N A THR A 1 74 ? 13.756 -25.744 -25.822 0.60 11.95 74 THR A N 1
ATOM 588 N N B THR A 1 74 ? 13.758 -25.742 -25.704 0.40 11.21 74 THR A N 1
ATOM 589 C CA A THR A 1 74 ? 13.753 -27.189 -26.010 0.60 13.68 74 THR A CA 1
ATOM 590 C CA B THR A 1 74 ? 13.804 -27.153 -26.021 0.40 14.36 74 THR A CA 1
ATOM 591 C C A THR A 1 74 ? 14.695 -27.806 -24.991 0.60 15.87 74 THR A C 1
ATOM 592 C C B THR A 1 74 ? 14.736 -27.847 -25.032 0.40 15.66 74 THR A C 1
ATOM 593 O O A THR A 1 74 ? 15.819 -27.339 -24.803 0.60 19.71 74 THR A O 1
ATOM 594 O O B THR A 1 74 ? 15.901 -27.469 -24.901 0.40 20.81 74 THR A O 1
ATOM 601 N N . LEU A 1 75 ? 14.218 -28.843 -24.317 1.00 12.35 75 LEU A N 1
ATOM 602 C CA . LEU A 1 75 ? 15.012 -29.568 -23.329 1.00 15.02 75 LEU A CA 1
ATOM 603 C C . LEU A 1 75 ? 15.259 -30.958 -23.873 1.00 15.91 75 LEU A C 1
ATOM 604 O O . LEU A 1 75 ? 14.309 -31.664 -24.215 1.00 15.65 75 LEU A O 1
ATOM 609 N N . THR A 1 76 ? 16.528 -31.351 -23.970 1.00 13.45 76 THR A N 1
ATOM 610 C CA . THR A 1 76 ? 16.876 -32.593 -24.654 1.00 12.30 76 THR A CA 1
ATOM 611 C C . THR A 1 76 ? 17.757 -33.547 -23.849 1.00 12.48 76 THR A C 1
ATOM 612 O O . THR A 1 76 ? 18.270 -34.518 -24.396 1.00 16.80 76 THR A O 1
ATOM 616 N N . ASN A 1 77 ? 17.931 -33.277 -22.563 1.00 14.73 77 ASN A N 1
ATOM 617 C CA . ASN A 1 77 ? 18.797 -34.109 -21.729 1.00 15.28 77 ASN A CA 1
ATOM 618 C C . ASN A 1 77 ? 17.967 -35.142 -20.981 1.00 15.07 77 ASN A C 1
ATOM 619 O O . ASN A 1 77 ? 17.230 -34.791 -20.065 1.00 18.38 77 ASN A O 1
ATOM 624 N N . ASN A 1 78 ? 18.099 -36.421 -21.337 1.00 12.00 78 ASN A N 1
ATOM 625 C CA . ASN A 1 78 ? 17.264 -37.434 -20.697 1.00 10.41 78 ASN A CA 1
ATOM 626 C C . ASN A 1 78 ? 17.834 -38.022 -19.401 1.00 10.32 78 ASN A C 1
ATOM 627 O O . ASN A 1 78 ? 17.271 -38.970 -18.866 1.00 14.68 78 ASN A O 1
ATOM 632 N N . SER A 1 79 ? 18.935 -37.452 -18.906 1.00 12.55 79 SER A N 1
ATOM 633 C CA . SER A 1 79 ? 19.685 -38.059 -17.805 1.00 11.56 79 SER A CA 1
ATOM 634 C C . SER A 1 79 ? 19.398 -37.453 -16.437 1.00 10.86 79 SER A C 1
ATOM 635 O O . SER A 1 79 ? 19.781 -38.026 -15.419 1.00 12.27 79 SER A O 1
ATOM 638 N N . LYS A 1 80 ? 18.734 -36.308 -16.419 1.00 10.47 80 LYS A N 1
ATOM 639 C CA . LYS A 1 80 ? 18.515 -35.569 -15.179 1.00 10.41 80 LYS A CA 1
ATOM 640 C C . LYS A 1 80 ? 17.258 -34.728 -15.284 1.00 10.09 80 LYS A C 1
ATOM 641 O O . LYS A 1 80 ? 16.806 -34.390 -16.387 1.00 11.94 80 LYS A O 1
ATOM 647 N N . ILE A 1 81 ? 16.707 -34.365 -14.128 1.00 11.51 81 ILE A N 1
ATOM 648 C CA . ILE A 1 81 ? 15.636 -33.389 -14.091 1.00 11.63 81 ILE A CA 1
ATOM 649 C C . ILE A 1 81 ? 16.213 -32.074 -14.567 1.00 12.62 81 ILE A C 1
ATOM 650 O O . ILE A 1 81 ? 17.287 -31.646 -14.115 1.00 15.62 81 ILE A O 1
ATOM 655 N N . GLN A 1 82 ? 15.506 -31.435 -15.491 1.00 12.12 82 GLN 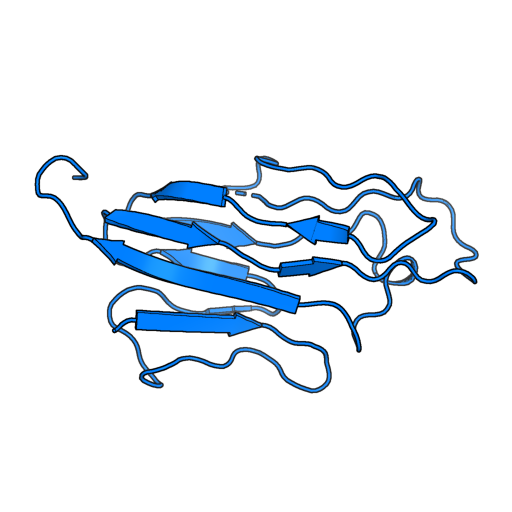A N 1
ATOM 656 C CA . GLN A 1 82 ? 15.944 -30.156 -16.030 1.00 13.64 82 GLN A CA 1
ATOM 657 C C . GLN A 1 82 ? 14.990 -29.065 -15.596 1.00 14.98 82 GLN A C 1
ATOM 658 O O . GLN A 1 82 ? 13.775 -29.227 -15.635 1.00 14.70 82 GLN A O 1
ATOM 664 N N . ASN A 1 83 ? 15.545 -27.937 -15.199 1.00 14.74 83 ASN A N 1
ATOM 665 C CA . ASN A 1 83 ? 14.717 -26.816 -14.823 1.00 14.81 83 ASN A CA 1
ATOM 666 C C . ASN A 1 83 ? 14.606 -25.898 -16.012 1.00 13.30 83 ASN A C 1
ATOM 667 O O . ASN A 1 83 ? 15.553 -25.757 -16.795 1.00 21.44 83 ASN A O 1
ATOM 672 N N . LEU A 1 84 ? 13.452 -25.274 -16.178 1.00 12.17 84 LEU A N 1
ATOM 673 C CA . LEU A 1 84 ? 13.355 -24.260 -17.203 1.00 14.69 84 LEU A CA 1
ATOM 674 C C . LEU A 1 84 ? 12.978 -22.933 -16.587 1.00 13.71 84 LEU A C 1
ATOM 675 O O . LEU A 1 84 ? 12.425 -22.868 -15.493 1.00 13.14 84 LEU A O 1
ATOM 680 N N . GLY A 1 85 ? 13.359 -21.872 -17.270 1.00 12.09 85 GLY A N 1
ATOM 681 C CA . GLY A 1 85 ? 13.027 -20.548 -16.805 1.00 11.97 85 GLY A CA 1
ATOM 682 C C . GLY A 1 85 ? 13.206 -19.600 -17.953 1.00 11.81 85 GLY A C 1
ATOM 683 O O . GLY A 1 85 ? 14.034 -19.826 -18.842 1.00 12.12 85 GLY A O 1
ATOM 684 N N . GLY A 1 86 ? 12.436 -18.532 -17.936 1.00 9.05 86 GLY A N 1
ATOM 685 C CA . GLY A 1 86 ? 12.640 -17.482 -18.901 1.00 10.29 86 GLY A CA 1
ATOM 686 C C . GLY A 1 86 ? 11.784 -16.290 -18.585 1.00 10.70 86 GLY A C 1
ATOM 687 O O . GLY A 1 86 ? 10.819 -16.388 -17.832 1.00 11.42 86 GLY A O 1
ATOM 688 N N . ILE A 1 87 ? 12.159 -15.153 -19.156 1.00 9.50 87 ILE A N 1
ATOM 689 C CA . ILE A 1 87 ? 11.348 -13.944 -19.093 1.00 9.22 87 ILE A CA 1
ATOM 690 C C . ILE A 1 87 ? 10.923 -13.594 -20.515 1.00 8.72 87 ILE A C 1
ATOM 691 O O . ILE A 1 87 ? 11.755 -13.572 -21.432 1.00 10.01 87 ILE A O 1
ATOM 696 N N . TYR A 1 88 ? 9.630 -13.334 -20.700 1.00 8.61 88 TYR A N 1
ATOM 697 C CA . TYR A 1 88 ? 9.077 -13.075 -22.031 1.00 9.31 88 TYR A CA 1
ATOM 698 C C . TYR A 1 88 ? 8.035 -11.983 -22.009 1.00 11.26 88 TYR A C 1
ATOM 699 O O . TYR A 1 88 ? 7.259 -11.874 -21.056 1.00 11.03 88 TYR A O 1
ATOM 708 N N . GLU A 1 89 ? 7.989 -11.199 -23.082 1.00 9.10 89 GLU A N 1
ATOM 709 C CA . GLU A 1 89 ? 6.860 -10.316 -23.340 1.00 9.83 89 GLU A CA 1
ATOM 710 C C . GLU A 1 89 ? 5.813 -11.073 -24.162 1.00 12.32 89 GLU A C 1
ATOM 711 O O . GLU A 1 89 ? 6.097 -11.539 -25.267 1.00 13.58 89 GLU A O 1
ATOM 717 N N . PHE A 1 90 ? 4.608 -11.216 -23.614 1.00 9.71 90 PHE A N 1
ATOM 718 C CA . PHE A 1 90 ? 3.534 -11.918 -24.325 1.00 10.21 90 PHE A CA 1
ATOM 719 C C . PHE A 1 90 ? 2.367 -10.981 -24.639 1.00 11.03 90 PHE A C 1
ATOM 720 O O . PHE A 1 90 ? 2.178 -9.943 -23.992 1.00 12.06 90 PHE A O 1
ATOM 728 N N A ASP A 1 91 ? 1.579 -11.369 -25.638 0.43 13.05 91 ASP A N 1
ATOM 729 N N B ASP A 1 91 ? 1.598 -11.363 -25.655 0.57 12.97 91 ASP A N 1
ATOM 730 C CA A ASP A 1 91 ? 0.418 -10.612 -26.078 0.43 13.95 91 ASP A CA 1
ATOM 731 C CA B ASP A 1 91 ? 0.421 -10.624 -26.071 0.57 14.03 91 ASP A CA 1
ATOM 732 C C A ASP A 1 91 ? -0.830 -11.401 -25.724 0.43 12.30 91 ASP A C 1
ATOM 733 C C B ASP A 1 91 ? -0.823 -11.406 -25.682 0.57 11.35 91 ASP A C 1
ATOM 734 O O A ASP A 1 91 ? -0.809 -12.635 -25.716 0.43 12.09 91 ASP A O 1
ATOM 735 O O B ASP A 1 91 ? -0.797 -12.638 -25.626 0.57 13.58 91 ASP A O 1
ATOM 744 N N . ALA A 1 92 ? -1.915 -10.687 -25.433 1.00 12.36 92 ALA A N 1
ATOM 745 C CA . ALA A 1 92 ? -3.206 -11.325 -25.214 1.00 11.42 92 ALA A CA 1
ATOM 746 C C . ALA A 1 92 ? -3.511 -12.225 -26.404 1.00 12.52 92 ALA A C 1
ATOM 747 O O . ALA A 1 92 ? -3.359 -11.815 -27.565 1.00 15.41 92 ALA A O 1
ATOM 749 N N . GLY A 1 93 ? -3.904 -13.460 -26.110 1.00 12.49 93 GLY A N 1
ATOM 750 C CA . GLY A 1 93 ? -4.215 -14.434 -27.139 1.00 12.82 93 GLY A CA 1
ATOM 751 C C . GLY A 1 93 ? -3.098 -15.435 -27.359 1.00 12.75 93 GLY A C 1
ATOM 752 O O . GLY A 1 93 ? -3.325 -16.484 -27.967 1.00 14.01 93 GLY A O 1
ATOM 753 N N . ASP A 1 94 ? -1.894 -15.138 -26.874 1.00 11.43 94 ASP A N 1
ATOM 754 C CA . ASP A 1 94 ? -0.799 -16.099 -27.029 1.00 11.39 94 ASP A CA 1
ATOM 755 C C . ASP A 1 94 ? -1.096 -17.394 -26.285 1.00 10.92 94 ASP A C 1
ATOM 756 O O . ASP A 1 94 ? -1.547 -17.377 -25.139 1.00 11.49 94 ASP A O 1
ATOM 761 N N . ILE A 1 95 ? -0.836 -18.517 -26.946 1.00 10.84 95 ILE A N 1
ATOM 762 C CA . ILE A 1 95 ? -1.033 -19.841 -26.353 1.00 10.51 95 ILE A CA 1
ATOM 763 C C . ILE A 1 95 ? 0.307 -20.427 -25.913 1.00 10.08 95 ILE A C 1
ATOM 764 O O . ILE A 1 95 ? 1.210 -20.615 -26.736 1.00 10.35 95 ILE A O 1
ATOM 769 N N . ILE A 1 96 ? 0.445 -20.697 -24.618 1.00 9.08 96 ILE A N 1
ATOM 770 C CA . ILE A 1 96 ? 1.698 -21.217 -24.076 1.00 8.23 96 ILE A CA 1
ATOM 771 C C . ILE A 1 96 ? 1.473 -22.636 -23.585 1.00 9.09 96 ILE A C 1
ATOM 772 O O . ILE A 1 96 ? 0.493 -22.912 -22.895 1.00 9.48 96 ILE A O 1
ATOM 777 N N . GLU A 1 97 ? 2.354 -23.553 -23.975 1.00 9.72 97 GLU A N 1
ATOM 778 C CA . GLU A 1 97 ? 2.167 -24.949 -23.589 1.00 10.37 97 GLU A CA 1
ATOM 779 C C . GLU A 1 97 ? 3.486 -25.674 -23.485 1.00 12.26 97 GLU A C 1
ATOM 780 O O . GLU A 1 97 ? 4.487 -25.283 -24.103 1.00 12.27 97 GLU A O 1
ATOM 786 N N . LEU A 1 98 ? 3.480 -26.741 -22.695 1.00 10.44 98 LEU A N 1
ATOM 787 C CA . LEU A 1 98 ? 4.614 -27.647 -22.604 1.00 10.10 98 LEU A CA 1
ATOM 788 C C . LEU A 1 98 ? 4.222 -28.894 -23.383 1.00 11.83 98 LEU A C 1
ATOM 789 O O . LEU A 1 98 ? 3.166 -29.489 -23.134 1.00 14.68 98 LEU A O 1
ATOM 794 N N A ARG A 1 99 ? 5.082 -29.295 -24.315 0.52 11.04 99 ARG A N 1
ATOM 795 N N B ARG A 1 99 ? 5.059 -29.258 -24.346 0.48 10.45 99 ARG A N 1
ATOM 796 C CA A ARG A 1 99 ? 4.815 -30.383 -25.257 0.52 11.37 99 ARG A CA 1
ATOM 797 C CA B ARG A 1 99 ? 4.829 -30.415 -25.195 0.48 10.52 99 ARG A CA 1
ATOM 798 C C A ARG A 1 99 ? 5.924 -31.441 -25.164 0.52 10.85 99 ARG A C 1
ATOM 799 C C B ARG A 1 99 ? 5.892 -31.466 -24.933 0.48 10.17 99 ARG A C 1
ATOM 800 O O A ARG A 1 99 ? 7.100 -31.103 -25.077 0.52 11.27 99 ARG A O 1
ATOM 801 O O B ARG A 1 99 ? 7.001 -31.151 -24.518 0.48 11.03 99 ARG A O 1
ATOM 816 N N . PHE A 1 100 ? 5.544 -32.719 -25.195 1.00 12.39 100 PHE A N 1
ATOM 817 C CA . PHE A 1 100 ? 6.498 -33.821 -25.035 1.00 11.51 100 PHE A CA 1
ATOM 818 C C . PHE A 1 100 ? 6.635 -34.604 -26.329 1.00 11.78 100 PHE A C 1
ATOM 819 O O . PHE A 1 100 ? 5.646 -34.851 -27.029 1.00 14.11 100 PHE A O 1
ATOM 827 N N . ASN A 1 101 ? 7.854 -35.033 -26.647 1.00 10.89 101 ASN A N 1
ATOM 828 C CA . ASN A 1 101 ? 8.036 -35.894 -27.819 1.00 10.61 101 ASN A CA 1
ATOM 829 C C . ASN A 1 101 ? 7.290 -37.209 -27.634 1.00 13.33 101 ASN A C 1
ATOM 830 O O . ASN A 1 101 ? 6.876 -37.836 -28.607 1.00 15.44 101 ASN A O 1
ATOM 835 N N . SER A 1 102 ? 7.138 -37.627 -26.384 1.00 11.91 102 SER A N 1
ATOM 836 C CA . SER A 1 102 ? 6.293 -38.756 -26.035 1.00 10.78 102 SER A CA 1
ATOM 837 C C . SER A 1 102 ? 5.835 -38.567 -24.608 1.00 12.23 102 SER A C 1
ATOM 838 O O . SER A 1 102 ? 6.641 -38.238 -23.742 1.00 12.33 102 SER A O 1
ATOM 841 N N . ASP A 1 103 ? 4.547 -38.777 -24.359 1.00 15.36 103 ASP A N 1
ATOM 842 C CA . ASP A 1 103 ? 4.027 -38.707 -22.998 1.00 19.16 103 ASP A CA 1
ATOM 843 C C . ASP A 1 103 ? 4.755 -39.687 -22.081 1.00 16.62 103 ASP A C 1
ATOM 844 O O . ASP A 1 103 ? 4.902 -39.438 -20.890 1.00 19.49 103 ASP A O 1
ATOM 849 N N . ASP A 1 104 ? 5.232 -40.794 -22.648 1.00 13.47 104 ASP A N 1
ATOM 850 C CA . ASP A 1 104 ? 5.843 -41.862 -21.862 1.00 14.92 104 ASP A CA 1
ATOM 851 C C . ASP A 1 104 ? 7.311 -41.611 -21.510 1.00 11.52 104 ASP A C 1
ATOM 852 O O . ASP A 1 104 ? 7.899 -42.338 -20.713 1.00 13.58 104 ASP A O 1
ATOM 857 N N . GLN A 1 105 ? 7.917 -40.581 -22.095 1.00 11.76 105 GLN A N 1
ATOM 858 C CA . GLN A 1 105 ? 9.335 -40.334 -21.8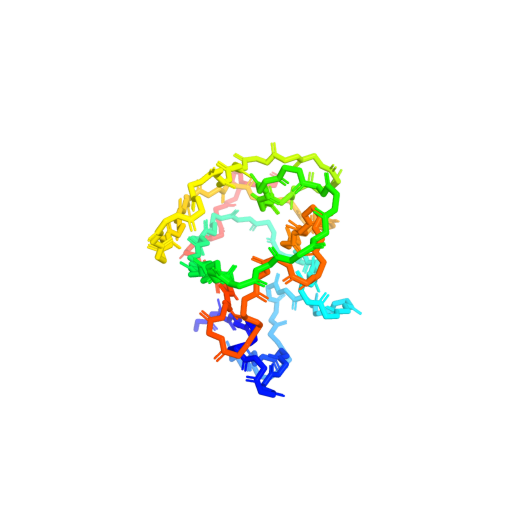34 1.00 11.38 105 GLN A CA 1
ATOM 859 C C . GLN A 1 105 ? 9.574 -39.346 -20.686 1.00 10.28 105 GLN A C 1
ATOM 860 O O . GLN A 1 105 ? 10.717 -39.070 -20.330 1.00 10.94 105 GLN A O 1
ATOM 866 N N . VAL A 1 106 ? 8.496 -38.815 -20.112 1.00 10.58 106 VAL A N 1
ATOM 867 C CA . VAL A 1 106 ? 8.610 -37.983 -18.913 1.00 10.43 106 VAL A CA 1
ATOM 868 C C . VAL A 1 106 ? 7.820 -38.588 -17.758 1.00 9.69 106 VAL A C 1
ATOM 869 O O . VAL A 1 106 ? 6.856 -39.325 -17.965 1.00 11.42 106 VAL A O 1
ATOM 873 N N . LEU A 1 107 ? 8.247 -38.272 -16.537 1.00 11.50 107 LEU A N 1
ATOM 874 C CA . LEU A 1 107 ? 7.490 -38.620 -15.346 1.00 10.23 107 LEU A CA 1
ATOM 875 C C . LEU A 1 107 ? 6.584 -37.448 -15.027 1.00 10.43 107 LEU A C 1
ATOM 876 O O . LEU A 1 107 ? 7.026 -36.426 -14.483 1.00 10.37 107 LEU A O 1
ATOM 881 N N . LYS A 1 108 ? 5.320 -37.580 -15.399 1.00 12.69 108 LYS A N 1
ATOM 882 C CA . LYS A 1 108 ? 4.388 -36.472 -15.242 1.00 11.01 108 LYS A CA 1
ATOM 883 C C . LYS A 1 108 ? 4.095 -36.168 -13.781 1.00 12.26 108 LYS A C 1
ATOM 884 O O . LYS A 1 108 ? 3.646 -35.061 -13.468 1.00 13.27 108 LYS A O 1
ATOM 890 N N . ASN A 1 109 ? 4.358 -37.132 -12.897 1.00 12.65 109 ASN A N 1
ATOM 891 C CA . ASN A 1 109 ? 4.208 -36.913 -11.456 1.00 13.93 109 ASN A CA 1
ATOM 892 C C . ASN A 1 109 ? 5.372 -36.133 -10.833 1.00 12.64 109 ASN A C 1
ATOM 893 O O . ASN A 1 109 ? 5.388 -35.886 -9.623 1.00 13.49 109 ASN A O 1
ATOM 898 N N . ASN A 1 110 ? 6.327 -35.725 -11.667 1.00 12.13 110 ASN A N 1
ATOM 899 C CA . ASN A 1 110 ? 7.417 -34.869 -11.197 1.00 10.38 110 ASN A CA 1
ATOM 900 C C . ASN A 1 110 ? 7.792 -33.817 -12.223 1.00 9.99 110 ASN A C 1
ATOM 901 O O . ASN A 1 110 ? 8.905 -33.304 -12.217 1.00 10.62 110 ASN A O 1
ATOM 906 N N . THR A 1 111 ? 6.840 -33.492 -13.092 1.00 9.93 111 THR A N 1
ATOM 907 C CA . THR A 1 111 ? 7.044 -32.522 -14.163 1.00 9.13 111 THR A CA 1
ATOM 908 C C . THR A 1 111 ? 5.970 -31.460 -14.011 1.00 8.11 111 THR A C 1
ATOM 909 O O . THR A 1 111 ? 4.810 -31.782 -13.774 1.00 10.84 111 THR A O 1
ATOM 913 N N . TYR A 1 112 ? 6.358 -30.191 -14.116 1.00 9.20 112 TYR A N 1
ATOM 914 C CA . TYR A 1 112 ? 5.409 -29.091 -13.976 1.00 8.92 112 TYR A CA 1
ATOM 915 C C . TYR A 1 112 ? 5.934 -27.863 -14.681 1.00 7.65 112 TYR A C 1
ATOM 916 O O . TYR A 1 112 ? 7.113 -27.769 -14.985 1.00 8.64 112 TYR A O 1
ATOM 925 N N . TRP A 1 113 ? 5.047 -26.917 -14.943 1.00 8.97 113 TRP A N 1
ATOM 926 C CA . TRP A 1 113 ? 5.490 -25.594 -15.372 1.00 8.59 113 TRP A CA 1
ATOM 927 C C . TRP A 1 113 ? 4.508 -24.562 -14.896 1.00 8.05 113 TRP A C 1
ATOM 928 O O . TRP A 1 113 ? 3.357 -24.865 -14.590 1.00 8.96 113 TRP A O 1
ATOM 939 N N . GLY A 1 114 ? 4.984 -23.333 -14.789 1.00 8.27 114 GLY A N 1
ATOM 940 C CA . GLY A 1 114 ? 4.117 -22.268 -14.352 1.00 10.09 114 GLY A CA 1
ATOM 941 C C . GLY A 1 114 ? 4.567 -20.922 -14.853 1.00 8.70 114 GLY A C 1
ATOM 942 O O . GLY A 1 114 ? 5.555 -20.799 -15.575 1.00 8.93 114 GLY A O 1
ATOM 943 N N . ILE A 1 115 ? 3.822 -19.910 -14.443 1.00 8.88 115 ILE A N 1
ATOM 944 C CA . ILE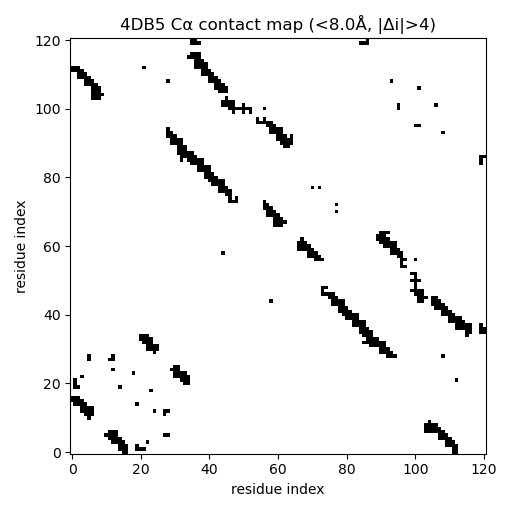 A 1 115 ? 3.993 -18.572 -14.980 1.00 8.79 115 ILE A CA 1
ATOM 945 C C . ILE A 1 115 ? 3.662 -17.551 -13.903 1.00 9.79 115 ILE A C 1
ATOM 946 O O . ILE A 1 115 ? 2.781 -17.771 -13.070 1.00 10.10 115 ILE A O 1
ATOM 951 N N . VAL A 1 116 ? 4.408 -16.454 -13.898 1.00 9.80 116 VAL A N 1
ATOM 952 C CA . VAL A 1 116 ? 4.188 -15.354 -12.968 1.00 9.59 116 VAL A CA 1
ATOM 953 C C . VAL A 1 116 ? 4.142 -14.064 -13.770 1.00 9.27 116 VAL A C 1
ATOM 954 O O . VAL A 1 116 ? 5.053 -13.789 -14.553 1.00 10.19 116 VAL A O 1
ATOM 958 N N . LEU A 1 117 ? 3.090 -13.276 -13.606 1.00 10.20 117 LEU A N 1
ATOM 959 C CA . LEU A 1 117 ? 3.036 -11.962 -14.236 1.00 10.24 117 LEU A CA 1
ATOM 960 C C . LEU A 1 117 ? 3.957 -11.043 -13.453 1.00 11.43 117 LEU A C 1
ATOM 961 O O . LEU A 1 117 ? 3.790 -10.877 -12.244 1.00 14.04 117 LEU A O 1
ATOM 966 N N . LEU A 1 118 ? 4.943 -10.461 -14.136 1.00 10.25 118 LEU A N 1
ATOM 967 C CA . LEU A 1 118 ? 5.900 -9.571 -13.478 1.00 10.76 118 LEU A CA 1
ATOM 968 C C . LEU A 1 118 ? 5.431 -8.116 -13.501 1.00 13.97 118 LEU A C 1
ATOM 969 O O . LEU A 1 118 ? 5.302 -7.491 -12.450 1.00 15.35 118 LEU A O 1
ATOM 974 N N A VAL A 1 119 ? 5.161 -7.599 -14.697 0.79 12.51 119 VAL A N 1
ATOM 975 N N B VAL A 1 119 ? 5.197 -7.577 -14.699 0.21 13.05 119 VAL A N 1
ATOM 976 C CA A VAL A 1 119 ? 4.679 -6.232 -14.867 0.79 11.64 119 VAL A CA 1
ATOM 977 C CA B VAL A 1 119 ? 4.793 -6.179 -14.898 0.21 13.59 119 VAL A CA 1
ATOM 978 C C A VAL A 1 119 ? 3.834 -6.142 -16.123 0.79 10.36 119 VAL A C 1
ATOM 979 C C B VAL A 1 119 ? 3.910 -6.090 -16.151 0.21 12.28 119 VAL A C 1
ATOM 980 O O A VAL A 1 119 ? 3.931 -6.993 -17.006 0.79 11.32 119 VAL A O 1
ATOM 981 O O B VAL A 1 119 ? 4.032 -6.924 -17.049 0.21 11.96 119 VAL A O 1
ATOM 988 N N . THR A 1 120 ? 3.011 -5.104 -16.204 1.00 12.31 120 THR A N 1
ATOM 989 C CA . THR A 1 120 ? 2.164 -4.883 -17.378 1.00 11.76 120 THR A CA 1
ATOM 990 C C . THR A 1 120 ? 2.417 -3.498 -17.995 1.00 13.18 120 THR A C 1
ATOM 991 O O . THR A 1 120 ? 1.577 -2.600 -17.869 1.00 14.04 120 THR A O 1
ATOM 995 N N . PRO A 1 121 ? 3.566 -3.316 -18.668 1.00 11.70 121 PRO A N 1
ATOM 996 C CA . PRO A 1 121 ? 3.928 -2.002 -19.220 1.00 12.38 121 PRO A CA 1
ATOM 997 C C . PRO A 1 121 ? 2.997 -1.588 -20.353 1.00 12.90 121 PRO A C 1
ATOM 998 O O . PRO A 1 121 ? 2.484 -2.446 -21.079 1.00 12.54 121 PRO A O 1
ATOM 1002 N N . GLN A 1 122 ? 2.782 -0.289 -20.509 1.00 13.55 122 GLN A N 1
ATOM 1003 C CA . GLN A 1 122 ? 2.000 0.192 -21.639 1.00 13.57 122 GLN A CA 1
ATOM 1004 C C . GLN A 1 122 ? 2.652 -0.218 -22.959 1.00 18.59 122 GLN A C 1
ATOM 1005 O O . GLN A 1 122 ? 1.963 -0.521 -23.935 1.00 17.15 122 GLN A O 1
ATOM 1011 N N . PHE A 1 123 ? 3.981 -0.274 -22.979 1.00 14.39 123 PHE A N 1
ATOM 1012 C CA . PHE A 1 123 ? 4.684 -0.617 -24.213 1.00 16.29 123 PHE A CA 1
ATOM 1013 C C . PHE A 1 123 ? 4.540 -2.079 -24.644 1.00 18.86 123 PHE A C 1
ATOM 1014 O O . PHE A 1 123 ? 4.989 -2.457 -25.729 1.00 21.42 123 PHE A O 1
ATOM 1022 N N A SER A 1 124 ? 3.925 -2.893 -23.795 0.51 15.87 124 SER A N 1
ATOM 1023 N N B SER A 1 124 ? 3.927 -2.900 -23.797 0.49 15.95 124 SER A N 1
ATOM 1024 C CA A SER A 1 124 ? 3.753 -4.305 -24.110 0.51 16.90 124 SER A CA 1
ATOM 1025 C CA B SER A 1 124 ? 3.757 -4.315 -24.118 0.49 16.94 124 SER A CA 1
ATOM 1026 C C A SER A 1 124 ? 2.524 -4.552 -24.974 0.51 17.77 124 SER A C 1
ATOM 1027 C C B SER A 1 124 ? 2.501 -4.563 -24.950 0.49 17.84 124 SER A C 1
ATOM 1028 O O A SER A 1 124 ? 2.285 -5.680 -25.403 0.51 19.25 124 SER A O 1
ATOM 1029 O O B SER A 1 124 ? 2.221 -5.699 -25.332 0.49 19.25 124 SER A O 1
ATOM 1034 N N . SER A 1 125 ? 1.752 -3.500 -25.231 1.00 17.85 125 SER A N 1
ATOM 1035 C CA . SER A 1 125 ? 0.580 -3.601 -26.101 1.00 21.21 125 SER A CA 1
ATOM 1036 C C . SER A 1 125 ? 0.570 -2.513 -27.166 1.00 29.15 125 SER A C 1
ATOM 1037 O O . SER A 1 125 ? 1.089 -1.408 -26.971 1.00 27.11 125 SER A O 1
#

Solvent-accessible surface area: 6572 Å² total; per-residue (Å²): 129,7,44,4,57,0,0,38,50,128,47,102,25,68,22,111,65,116,180,14,79,0,2,78,113,82,56,72,22,46,0,81,0,77,65,28,0,37,0,67,0,80,5,28,0,2,12,32,113,88,58,186,43,217,29,104,26,44,1,34,3,0,66,68,103,130,44,61,43,72,27,84,58,95,94,122,82,13,114,12,45,22,101,50,85,3,74,48,36,12,32,0,18,6,94,28,68,24,84,103,1,7,65,51,106,55,0,45,0,0,0,49,33,96,72,67,29,170,157,9,125

B-factor: mean 16.96, std 8.82, range [7.42, 57.92]

Secondary structure (DSSP, 8-state):
--EEEE-STT--EEEESSS-SSEEEEETTEEEE-S-EEEEEEEEE-B-TT--SSSPP-EEEEETTEEEEEE--TTS-EEEEEEEEE-TT-EEEEEES-GGGB-GGG-EEEEEEEE--GGG-

CATH classification: 2.60.120.40

Nearest PDB structures (foldseek):
  4db5-assembly1_A  TM=1.008E+00  e=6.434E-24  Oryctolagus cuniculus
  7law-assembly2_B  TM=9.680E-01  e=4.806E-18  Homo sapiens
  4e4s-assembly2_D  TM=9.826E-01  e=2.224E-17  Ochotona princeps
  4e4s-assembly2_E  TM=9.668E-01  e=1.620E-17  Ochotona princeps
  2r30-assembly1_A  TM=9.628E-01  e=7.267E-16  Homo sapiens